Protein AF-W4V6W1-F1 (afdb_monomer)

Foldseek 3Di:
DDPVVVVVVLCQLVVVLVVCCPPVVCVVCNLLSNCLQADQCQPGDDRSDHHPSRDPSSVVSVVVVVQCVQQPDDPVDHHDDPVVD

Nearest PDB structures (foldseek):
  4me4-assembly1_B  TM=9.268E-01  e=1.887E-07  Persephonella marina EX-H1
  4r8z-assembly1_B  TM=9.370E-01  e=6.333E-05  Pseudomonas aeruginosa PAO1
  5z7c-assembly1_A  TM=7.867E-01  e=3.093E-02  Vibrio cholerae O1 biovar El Tor str. N16961

Mean predicted aligned error: 2.8 Å

Radius of gyration: 14.41 Å; Cα contacts (8 Å, |Δi|>4): 105; chains: 1; bounding box: 36×26×31 Å

Structure (mmCIF, N/CA/C/O backbone):
data_AF-W4V6W1-F1
#
_entry.id   AF-W4V6W1-F1
#
loop_
_atom_site.group_PDB
_atom_site.id
_atom_site.type_symbol
_atom_site.label_atom_id
_atom_site.label_alt_id
_atom_site.label_comp_id
_atom_site.label_asym_id
_atom_site.label_entity_id
_atom_site.label_seq_id
_atom_site.pdbx_PDB_ins_code
_atom_site.Cartn_x
_atom_site.Cartn_y
_atom_site.Cartn_z
_atom_site.occupancy
_atom_site.B_iso_or_equiv
_atom_site.auth_seq_id
_atom_site.auth_comp_id
_atom_site.auth_asym_id
_atom_site.auth_atom_id
_atom_site.pdbx_PDB_model_num
ATOM 1 N N . MET A 1 1 ? 17.651 5.998 1.975 1.00 80.62 1 MET A N 1
ATOM 2 C CA . MET A 1 1 ? 16.779 6.490 3.051 1.00 80.62 1 MET A CA 1
ATOM 3 C C . MET A 1 1 ? 17.254 5.901 4.354 1.00 80.62 1 MET A C 1
ATOM 5 O O . MET A 1 1 ? 17.668 4.745 4.354 1.00 80.62 1 MET A O 1
ATOM 9 N N . THR A 1 2 ? 17.217 6.685 5.420 1.00 96.00 2 THR A N 1
ATOM 10 C CA . THR A 1 2 ? 17.406 6.191 6.785 1.00 96.00 2 THR A CA 1
ATOM 11 C C . THR A 1 2 ? 16.142 5.473 7.270 1.00 96.00 2 THR A C 1
ATOM 13 O O . THR A 1 2 ? 15.064 5.620 6.685 1.00 96.00 2 THR A O 1
ATOM 16 N N . ASP A 1 3 ? 16.256 4.700 8.351 1.00 94.81 3 ASP A N 1
ATOM 17 C CA . ASP A 1 3 ? 15.098 4.031 8.960 1.00 94.81 3 ASP A CA 1
ATOM 18 C C . ASP A 1 3 ? 14.043 5.035 9.445 1.00 94.81 3 ASP A C 1
ATOM 20 O O . ASP A 1 3 ? 12.844 4.773 9.363 1.00 94.81 3 ASP A O 1
ATOM 24 N N . GLU A 1 4 ? 14.483 6.203 9.912 1.00 96.19 4 GLU A N 1
ATOM 25 C CA . GLU A 1 4 ? 13.611 7.284 10.366 1.00 96.19 4 GLU A CA 1
ATOM 26 C C . GLU A 1 4 ? 12.801 7.877 9.208 1.00 96.19 4 GLU A C 1
ATOM 28 O O . GLU A 1 4 ? 11.573 7.921 9.274 1.00 96.19 4 GLU A O 1
ATOM 33 N N . GLU A 1 5 ? 13.460 8.211 8.095 1.00 96.62 5 GLU A N 1
ATOM 34 C CA . GLU A 1 5 ? 12.782 8.667 6.875 1.00 96.62 5 GLU A CA 1
ATOM 35 C C . GLU A 1 5 ? 11.783 7.618 6.370 1.00 96.62 5 GLU A C 1
ATOM 37 O O . GLU A 1 5 ? 10.669 7.944 5.956 1.00 96.62 5 GLU A O 1
ATOM 42 N N . PHE A 1 6 ? 12.154 6.336 6.423 1.00 94.69 6 PHE A N 1
ATOM 43 C CA . PHE A 1 6 ? 11.277 5.254 5.986 1.00 94.69 6 PHE A CA 1
ATOM 44 C C . PHE A 1 6 ? 10.065 5.080 6.907 1.00 94.69 6 PHE A C 1
ATOM 46 O O . PHE A 1 6 ? 8.959 4.811 6.433 1.00 94.69 6 PHE A O 1
ATOM 53 N N . ASN A 1 7 ? 10.239 5.272 8.215 1.00 95.56 7 ASN A N 1
ATOM 54 C CA . ASN A 1 7 ? 9.139 5.272 9.175 1.00 95.56 7 ASN A CA 1
ATOM 55 C C . ASN A 1 7 ? 8.146 6.409 8.927 1.00 95.56 7 ASN A C 1
ATOM 57 O O . ASN A 1 7 ? 6.946 6.183 9.076 1.00 95.56 7 ASN A O 1
ATOM 61 N N . GLU A 1 8 ? 8.606 7.581 8.489 1.00 97.44 8 GLU A N 1
ATOM 62 C CA . GLU A 1 8 ? 7.712 8.671 8.088 1.00 97.44 8 GLU A CA 1
ATOM 63 C C . GLU A 1 8 ? 6.923 8.333 6.816 1.00 97.44 8 GLU A C 1
ATOM 65 O O . GLU A 1 8 ? 5.701 8.487 6.799 1.00 97.44 8 GLU A O 1
ATOM 70 N N . ILE A 1 9 ? 7.569 7.779 5.781 1.00 96.19 9 ILE A N 1
ATOM 71 C CA . ILE A 1 9 ? 6.865 7.377 4.548 1.00 96.19 9 ILE A CA 1
ATOM 72 C C . ILE A 1 9 ? 5.785 6.326 4.830 1.00 96.19 9 ILE A C 1
ATOM 74 O O . ILE A 1 9 ? 4.685 6.409 4.276 1.00 96.19 9 ILE A O 1
ATOM 78 N N . LYS A 1 10 ? 6.043 5.365 5.725 1.00 97.12 10 LYS A N 1
ATOM 79 C CA . LYS A 1 10 ? 5.071 4.318 6.093 1.00 97.12 10 LYS A CA 1
ATOM 80 C C . LYS A 1 10 ? 3.773 4.856 6.709 1.00 97.12 10 LYS A C 1
ATOM 82 O O . LYS A 1 10 ? 2.797 4.115 6.792 1.00 97.12 10 LYS A O 1
ATOM 87 N N . LYS A 1 11 ? 3.719 6.129 7.117 1.00 97.88 11 LYS A N 1
ATOM 88 C CA . LYS A 1 11 ? 2.501 6.757 7.657 1.00 97.88 11 LYS A CA 1
ATOM 89 C C . LYS A 1 11 ? 1.490 7.153 6.581 1.00 97.88 11 LYS A C 1
ATOM 91 O O . LYS A 1 11 ? 0.329 7.385 6.921 1.00 97.88 11 LYS A O 1
ATOM 96 N N . HIS A 1 12 ? 1.880 7.233 5.307 1.00 98.25 12 HIS A N 1
ATOM 97 C CA . HIS A 1 12 ? 0.998 7.766 4.265 1.00 98.25 12 HIS A CA 1
ATOM 98 C C . HIS A 1 12 ? -0.351 7.031 4.106 1.00 98.25 12 HIS A C 1
ATOM 100 O O . HIS A 1 12 ? -1.327 7.734 3.843 1.00 98.25 12 HIS A O 1
ATOM 106 N N . PRO A 1 13 ? -0.501 5.703 4.333 1.00 98.06 13 PRO A N 1
ATOM 107 C CA . PRO A 1 13 ? -1.816 5.063 4.249 1.00 98.06 13 PRO A CA 1
ATOM 108 C C . PRO A 1 13 ? -2.775 5.587 5.326 1.00 98.06 13 PRO A C 1
ATOM 110 O O . PRO A 1 13 ? -3.941 5.863 5.050 1.00 98.06 13 PRO A O 1
ATOM 113 N N . ILE A 1 14 ? -2.265 5.800 6.546 1.00 98.38 14 ILE A N 1
ATOM 114 C CA 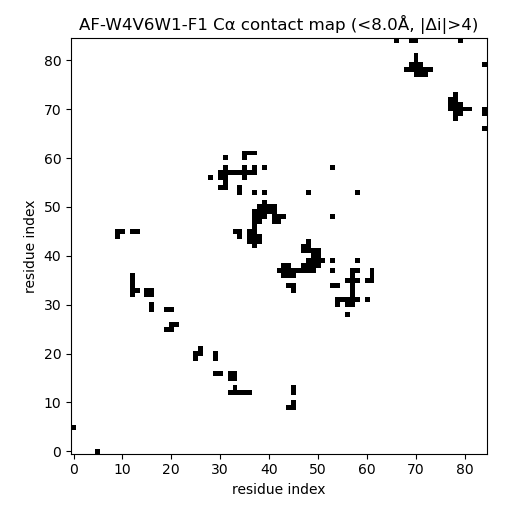. ILE A 1 14 ? -3.032 6.363 7.669 1.00 98.38 14 ILE A CA 1
ATOM 115 C C . ILE A 1 14 ? -3.383 7.828 7.395 1.00 98.38 14 ILE A C 1
ATOM 117 O O . ILE A 1 14 ? -4.509 8.258 7.645 1.00 98.38 14 ILE A O 1
ATOM 121 N N . ILE A 1 15 ? -2.428 8.606 6.882 1.00 98.50 15 ILE A N 1
ATOM 122 C CA . ILE A 1 15 ? -2.647 10.017 6.544 1.00 98.50 15 ILE A CA 1
ATOM 123 C C . ILE A 1 15 ? -3.721 10.135 5.455 1.00 98.50 15 ILE A C 1
ATOM 125 O O . ILE A 1 15 ? -4.683 10.879 5.633 1.00 98.50 15 ILE A O 1
ATOM 129 N N . ALA A 1 16 ? -3.614 9.355 4.375 1.00 97.81 16 ALA A N 1
ATOM 130 C CA . ALA A 1 16 ? -4.587 9.339 3.286 1.00 97.81 16 ALA A CA 1
ATOM 131 C C . ALA A 1 16 ? -5.983 8.922 3.767 1.00 97.81 16 ALA A C 1
ATOM 133 O O . ALA A 1 16 ? -6.964 9.591 3.448 1.00 97.81 16 ALA A O 1
ATOM 134 N N . TYR A 1 17 ? -6.080 7.880 4.599 1.00 98.06 17 TYR A N 1
ATOM 135 C CA . TYR A 1 17 ? -7.344 7.498 5.228 1.00 98.06 17 TYR A CA 1
ATOM 136 C C . TYR A 1 17 ? -7.961 8.667 6.005 1.00 98.06 17 TYR A C 1
ATOM 138 O O . TYR A 1 17 ? -9.136 8.975 5.828 1.00 98.06 17 TYR A O 1
ATOM 146 N N . ASN A 1 18 ? -7.174 9.361 6.831 1.00 98.00 18 ASN A N 1
ATOM 147 C CA . ASN A 1 18 ? -7.673 10.476 7.636 1.00 98.00 18 ASN A CA 1
ATOM 148 C C . ASN A 1 18 ? -8.119 11.683 6.806 1.00 98.00 18 ASN A C 1
ATOM 150 O O . ASN A 1 18 ? -9.051 12.364 7.221 1.00 98.00 18 ASN A O 1
ATOM 154 N N . ILE A 1 19 ? -7.484 11.931 5.659 1.00 98.00 19 ILE A N 1
ATOM 155 C CA . ILE A 1 19 ? -7.890 12.983 4.718 1.00 98.00 19 ILE A CA 1
ATOM 156 C C . ILE A 1 19 ? -9.212 12.617 4.028 1.00 98.00 19 ILE A C 1
ATOM 158 O O . ILE A 1 19 ? -10.053 13.482 3.802 1.00 98.00 19 ILE A O 1
ATOM 162 N N . LEU A 1 20 ? -9.398 11.341 3.679 1.00 97.88 20 LEU A N 1
ATOM 163 C CA . LEU A 1 20 ? -10.477 10.901 2.790 1.00 97.88 20 LEU A CA 1
ATOM 164 C C . LEU A 1 20 ? -11.698 10.327 3.518 1.00 97.88 20 LEU A C 1
ATOM 166 O O . LEU A 1 20 ? -12.741 10.160 2.889 1.00 97.88 20 LEU A O 1
ATOM 170 N N . LYS A 1 21 ? -11.603 10.020 4.818 1.00 97.31 21 LYS A N 1
ATOM 171 C CA . LYS A 1 21 ? -12.659 9.308 5.564 1.00 97.31 21 LYS A CA 1
ATOM 172 C C . LYS A 1 21 ? -14.025 9.999 5.564 1.00 97.31 21 LYS A C 1
ATOM 174 O O . LYS A 1 21 ? -15.043 9.317 5.652 1.00 97.31 21 LYS A O 1
ATOM 179 N N . ASP A 1 22 ? -14.039 11.324 5.440 1.00 97.50 22 ASP A N 1
ATOM 180 C CA . ASP A 1 22 ? -15.259 12.137 5.461 1.00 97.50 22 ASP A CA 1
ATOM 181 C C . ASP A 1 22 ? -15.859 12.342 4.053 1.00 97.50 22 ASP A C 1
ATOM 183 O O . ASP A 1 22 ? -16.911 12.959 3.896 1.00 97.50 22 ASP A O 1
ATOM 187 N N . VAL A 1 23 ? -15.223 11.796 3.009 1.00 97.88 23 VAL A N 1
ATOM 188 C CA . VAL A 1 23 ? -15.703 11.857 1.625 1.00 97.88 23 VAL A CA 1
ATOM 189 C C . VAL A 1 23 ? -16.629 10.672 1.345 1.00 97.88 23 VAL A C 1
ATOM 191 O O . VAL A 1 23 ? -16.181 9.539 1.169 1.00 97.88 23 VAL A O 1
ATOM 194 N N . GLU A 1 24 ? -17.936 10.936 1.264 1.00 96.44 24 GLU A N 1
ATOM 195 C CA . GLU A 1 24 ? -18.983 9.901 1.206 1.00 96.44 24 GLU A CA 1
ATOM 196 C C . GLU A 1 24 ? -18.742 8.836 0.126 1.00 96.44 24 GLU A C 1
ATOM 198 O O . GLU A 1 24 ? -18.793 7.638 0.406 1.00 96.44 24 GLU A O 1
ATOM 203 N N . PHE A 1 25 ? -18.419 9.253 -1.102 1.00 96.44 25 PHE A N 1
ATOM 204 C CA . PHE A 1 25 ? -18.258 8.323 -2.224 1.00 96.44 25 PHE A CA 1
ATOM 205 C C . PHE A 1 25 ? -17.030 7.404 -2.088 1.00 96.44 25 PHE A C 1
ATOM 207 O O . PHE A 1 25 ? -16.961 6.376 -2.761 1.00 96.44 25 PHE A O 1
ATOM 214 N N . LEU A 1 26 ? -16.071 7.745 -1.218 1.00 95.88 26 LEU A N 1
ATOM 215 C CA . LEU A 1 26 ? -14.849 6.967 -1.000 1.00 95.88 26 LEU A CA 1
ATOM 216 C C . LEU A 1 26 ? -14.966 5.953 0.136 1.00 95.88 26 LEU A C 1
ATOM 218 O O . LEU A 1 26 ? -14.100 5.084 0.239 1.00 95.88 26 LEU A O 1
ATOM 222 N N . LYS A 1 27 ? -16.025 6.003 0.957 1.00 94.25 27 LYS A N 1
ATOM 223 C CA . LYS A 1 27 ? -16.156 5.179 2.173 1.00 94.25 27 LYS A CA 1
ATOM 224 C C . LYS A 1 27 ? -15.883 3.692 1.949 1.00 94.25 27 LYS A C 1
ATOM 226 O O . LYS A 1 27 ? -15.169 3.072 2.734 1.00 94.25 27 LYS A O 1
ATOM 231 N N . ASN A 1 28 ? -16.383 3.135 0.848 1.00 93.56 28 ASN A N 1
ATOM 232 C CA . ASN A 1 28 ? -16.217 1.714 0.525 1.00 93.56 28 ASN A CA 1
ATOM 233 C C . ASN A 1 28 ? -14.772 1.329 0.155 1.00 93.56 28 ASN A C 1
ATOM 235 O O . ASN A 1 28 ? -14.396 0.166 0.287 1.00 93.56 28 ASN A O 1
ATOM 239 N N . GLY A 1 29 ? -13.960 2.289 -0.299 1.00 95.75 29 GLY A N 1
ATOM 240 C CA . GLY A 1 29 ? -12.567 2.086 -0.701 1.00 95.75 29 GLY A CA 1
ATOM 241 C C . GLY A 1 29 ? -11.539 2.396 0.390 1.00 95.75 29 GLY A C 1
ATOM 242 O O . GLY A 1 29 ? -10.368 2.060 0.225 1.00 95.75 29 GLY A O 1
ATOM 243 N N . LEU A 1 30 ? -11.949 2.994 1.515 1.00 97.56 30 LEU A N 1
ATOM 244 C CA . LEU A 1 30 ? -11.024 3.479 2.548 1.00 97.56 30 LEU A CA 1
ATOM 245 C C . LEU A 1 30 ? -10.122 2.382 3.124 1.00 97.56 30 LEU A C 1
ATOM 247 O O . LEU A 1 30 ? -8.935 2.618 3.329 1.00 97.56 30 LEU A O 1
ATOM 251 N N . ASN A 1 31 ? -10.647 1.171 3.333 1.00 97.44 31 ASN A N 1
ATOM 252 C CA . ASN A 1 31 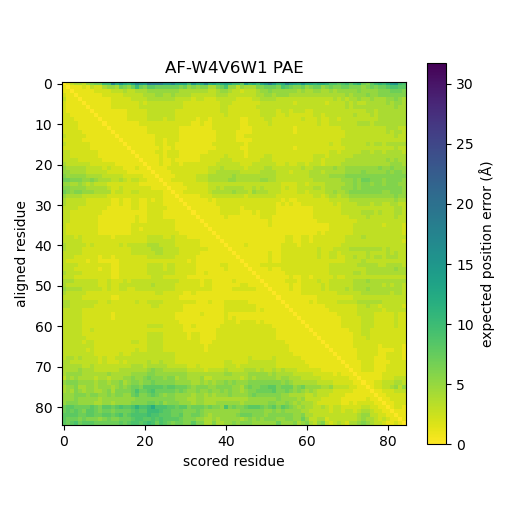? -9.828 0.043 3.792 1.00 97.44 31 ASN A CA 1
ATOM 253 C C . ASN A 1 31 ? -8.803 -0.396 2.738 1.00 97.44 31 ASN A C 1
ATOM 255 O O . ASN A 1 31 ? -7.717 -0.836 3.103 1.00 97.44 31 ASN A O 1
ATOM 259 N N . GLY A 1 32 ? -9.123 -0.245 1.448 1.00 97.88 32 GLY A N 1
ATOM 260 C CA . GLY A 1 32 ? -8.170 -0.456 0.360 1.00 97.88 32 GLY A CA 1
ATOM 261 C C . GLY A 1 32 ? -6.989 0.500 0.486 1.00 97.88 32 GLY A C 1
ATOM 262 O O . GLY A 1 32 ? -5.847 0.065 0.571 1.00 97.88 32 GLY A O 1
ATOM 263 N N . ILE A 1 33 ? -7.282 1.794 0.626 1.00 97.62 33 ILE A N 1
ATOM 264 C CA . ILE A 1 33 ? -6.281 2.854 0.808 1.00 97.62 33 ILE A CA 1
ATOM 265 C C . ILE A 1 33 ? -5.459 2.635 2.082 1.00 97.62 33 ILE A C 1
ATOM 267 O O . ILE A 1 33 ? -4.241 2.757 2.058 1.00 97.62 33 ILE A O 1
ATOM 271 N N . LEU A 1 34 ? -6.090 2.285 3.199 1.00 98.31 34 LEU A N 1
ATOM 272 C CA . LEU A 1 34 ? -5.392 2.130 4.474 1.00 98.31 34 LEU A CA 1
ATOM 273 C C . LEU A 1 34 ? -4.461 0.908 4.502 1.00 98.31 34 LEU A C 1
ATOM 275 O O . LEU A 1 34 ? -3.434 0.941 5.175 1.00 98.31 34 LEU A O 1
ATOM 279 N N . GLN A 1 35 ? -4.819 -0.164 3.791 1.00 98.50 35 GLN A N 1
ATOM 280 C CA . GLN A 1 35 ? -4.161 -1.468 3.906 1.00 98.50 35 GLN A CA 1
ATOM 281 C C . GLN A 1 35 ? -3.377 -1.883 2.650 1.00 98.50 35 GLN A C 1
ATOM 283 O O . GLN A 1 35 ? -2.857 -2.991 2.622 1.00 98.50 35 GLN A O 1
ATOM 288 N N . HIS A 1 36 ? -3.282 -1.064 1.594 1.00 98.12 36 HIS A N 1
ATOM 289 C CA . HIS A 1 36 ? -2.646 -1.478 0.325 1.00 98.12 36 HIS A CA 1
ATOM 290 C C . HIS A 1 36 ? -1.149 -1.828 0.428 1.00 98.12 36 HIS A C 1
ATOM 292 O O . HIS A 1 36 ? -0.626 -2.483 -0.469 1.00 98.12 36 HIS A O 1
ATOM 298 N N . HIS A 1 37 ? -0.471 -1.448 1.516 1.00 98.25 37 HIS A N 1
ATOM 299 C CA . HIS A 1 37 ? 0.898 -1.876 1.825 1.00 98.25 37 HIS A CA 1
ATOM 300 C C . HIS A 1 37 ? 0.987 -2.994 2.876 1.00 98.25 37 HIS A C 1
ATOM 302 O O . HIS A 1 37 ? 2.085 -3.391 3.286 1.00 98.25 37 HIS A O 1
ATOM 308 N N . GLU A 1 38 ? -0.152 -3.551 3.290 1.00 98.44 38 GLU A N 1
ATOM 309 C CA . GLU A 1 38 ? -0.167 -4.811 4.016 1.00 98.44 38 GLU A CA 1
ATOM 310 C C . GLU A 1 38 ? 0.278 -5.944 3.095 1.00 98.44 38 GLU A C 1
ATOM 312 O O . GLU A 1 38 ? -0.095 -6.025 1.924 1.00 98.44 38 GLU A O 1
ATOM 317 N N . ARG A 1 39 ? 1.079 -6.855 3.641 1.00 98.12 39 ARG A N 1
ATOM 318 C CA . ARG A 1 39 ? 1.616 -7.992 2.898 1.00 98.12 39 ARG A CA 1
ATOM 319 C C . ARG A 1 39 ? 0.912 -9.253 3.345 1.00 98.12 39 ARG A C 1
ATOM 321 O O . ARG A 1 39 ? 0.715 -9.464 4.535 1.00 98.12 39 ARG A O 1
ATOM 328 N N . TYR A 1 40 ? 0.622 -10.148 2.405 1.00 97.69 40 TYR A N 1
ATOM 329 C CA . TYR A 1 40 ? -0.079 -11.402 2.701 1.00 97.69 40 TYR A CA 1
ATOM 330 C C . TYR A 1 40 ? 0.624 -12.259 3.775 1.00 97.69 40 TYR A C 1
ATOM 332 O O . TYR A 1 40 ? -0.032 -13.029 4.478 1.00 97.69 40 TYR A O 1
ATOM 340 N N . ASP A 1 41 ? 1.944 -12.103 3.928 1.00 98.12 41 ASP A N 1
ATOM 341 C CA . ASP A 1 41 ? 2.780 -12.775 4.927 1.00 98.12 41 ASP A CA 1
ATOM 342 C C . ASP A 1 41 ? 2.761 -12.131 6.332 1.00 98.12 41 ASP A C 1
ATOM 344 O O . ASP A 1 41 ? 3.323 -12.718 7.259 1.00 98.12 41 ASP A O 1
ATOM 348 N N . GLY A 1 42 ? 2.101 -10.982 6.512 1.00 98.00 42 GLY A N 1
ATOM 349 C CA . GLY A 1 42 ? 2.033 -10.232 7.772 1.00 98.00 42 GLY A CA 1
ATOM 350 C C . GLY A 1 42 ? 3.221 -9.299 8.026 1.00 98.00 42 GLY A C 1
ATOM 351 O O . GLY A 1 42 ? 3.337 -8.741 9.110 1.00 98.00 42 GLY A O 1
ATOM 352 N N . LYS A 1 43 ? 4.128 -9.117 7.055 1.00 97.88 43 LYS A N 1
ATOM 353 C CA . LYS A 1 43 ? 5.297 -8.220 7.188 1.00 97.88 43 LYS A CA 1
ATOM 354 C C . LYS A 1 43 ? 5.044 -6.807 6.654 1.00 97.88 43 LYS A C 1
ATOM 356 O O . LYS A 1 43 ? 5.992 -6.055 6.427 1.00 97.88 43 LYS A O 1
ATOM 361 N N . GLY A 1 44 ? 3.789 -6.497 6.344 1.00 97.44 44 GLY A N 1
ATOM 362 C CA . GLY A 1 44 ? 3.374 -5.202 5.824 1.00 97.44 44 GLY A CA 1
ATOM 363 C C . GLY A 1 44 ? 3.146 -4.172 6.923 1.00 97.44 44 GLY A C 1
ATOM 364 O O . GLY A 1 44 ? 3.522 -4.365 8.078 1.00 97.44 44 GLY A O 1
ATOM 365 N N . TYR A 1 45 ? 2.557 -3.052 6.528 1.00 98.19 45 TYR A N 1
ATOM 366 C CA . TYR A 1 45 ? 2.208 -1.943 7.408 1.00 98.19 45 TYR A CA 1
ATOM 367 C C . TYR A 1 45 ? 0.862 -1.345 6.954 1.00 98.19 45 TYR A C 1
ATOM 369 O O . TYR A 1 45 ? 0.497 -1.508 5.786 1.00 98.19 45 TYR A O 1
ATOM 377 N N . PRO A 1 46 ? 0.118 -0.640 7.827 1.00 97.56 46 PRO A N 1
ATOM 378 C CA . PRO A 1 46 ? 0.514 -0.166 9.158 1.00 97.56 46 PRO A CA 1
ATOM 379 C C . PRO A 1 46 ?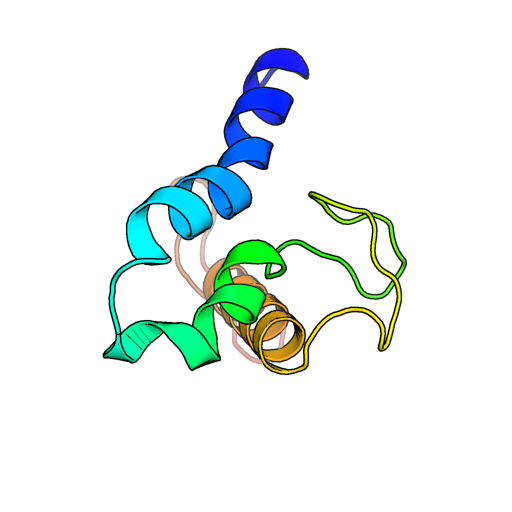 0.286 -1.135 10.328 1.00 97.56 46 PRO A C 1
ATOM 381 O O . PRO A 1 46 ? 0.841 -0.900 11.399 1.00 97.56 46 PRO A O 1
ATOM 384 N N . TYR A 1 47 ? -0.514 -2.186 10.165 1.00 97.88 47 TYR A N 1
ATOM 385 C CA . TYR A 1 47 ? -0.975 -3.041 11.263 1.00 97.88 47 TYR A CA 1
ATOM 386 C C . TYR A 1 47 ? -0.356 -4.444 11.258 1.00 97.88 47 TYR A C 1
ATOM 388 O O . TYR A 1 47 ? -0.441 -5.134 12.272 1.00 97.88 47 TYR A O 1
ATOM 396 N N . GLY A 1 48 ? 0.268 -4.870 10.156 1.00 97.81 48 GLY A N 1
ATOM 397 C CA . GLY A 1 48 ? 0.863 -6.204 10.041 1.00 97.81 48 GLY A CA 1
ATOM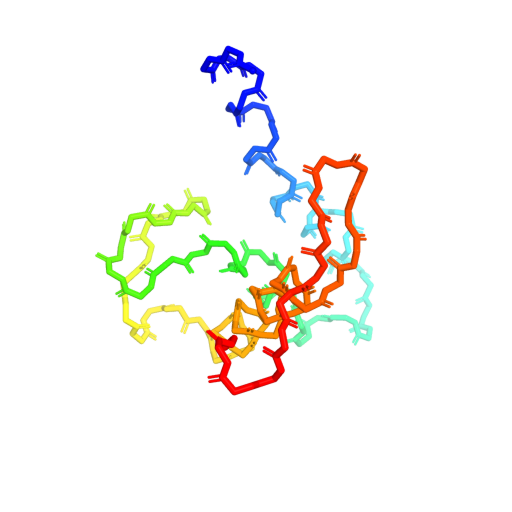 398 C C . GLY A 1 48 ? -0.190 -7.302 9.875 1.00 97.81 48 GLY A C 1
ATOM 399 O O . GLY A 1 48 ? -0.022 -8.413 10.379 1.00 97.81 48 GLY A O 1
ATOM 400 N N . LEU A 1 49 ? -1.295 -6.983 9.194 1.00 98.44 49 LEU A N 1
ATOM 401 C CA . LEU A 1 49 ? -2.392 -7.919 8.932 1.00 98.44 49 LEU A CA 1
ATOM 402 C C . LEU A 1 49 ? -1.920 -9.064 8.037 1.00 98.44 49 LEU A C 1
ATOM 404 O O . LEU A 1 49 ? -1.121 -8.864 7.121 1.00 98.44 49 LEU A O 1
ATOM 408 N N . LYS A 1 50 ? -2.461 -10.267 8.248 1.00 98.56 50 LYS A N 1
ATOM 409 C CA . LYS A 1 50 ? -2.042 -11.465 7.524 1.00 98.56 50 LYS A CA 1
ATOM 410 C C . LYS A 1 50 ? -3.173 -12.089 6.714 1.00 98.56 50 LYS A C 1
ATOM 412 O O . LYS A 1 50 ? -4.312 -12.251 7.152 1.00 98.56 50 LYS A O 1
ATOM 417 N N . GLY A 1 51 ? -2.835 -12.524 5.502 1.00 98.00 51 GLY A N 1
ATOM 418 C CA . GLY A 1 51 ? -3.732 -13.288 4.644 1.00 98.00 51 GLY A CA 1
ATOM 419 C C . GLY A 1 51 ? -5.075 -12.595 4.390 1.00 98.00 51 GLY A C 1
ATOM 420 O O . GLY A 1 51 ? -5.151 -11.591 3.686 1.00 98.00 51 GLY A O 1
ATOM 421 N N . LYS A 1 52 ? -6.158 -13.173 4.921 1.00 98.00 52 LYS A N 1
ATOM 422 C CA . LYS A 1 52 ? -7.534 -12.691 4.702 1.00 98.00 52 LYS A CA 1
ATOM 423 C C . LYS A 1 52 ? -7.987 -11.617 5.694 1.00 98.00 52 LYS A C 1
ATOM 425 O O . LYS A 1 52 ? -9.077 -11.086 5.510 1.00 98.00 52 LYS A O 1
ATOM 430 N N . GLU A 1 53 ? -7.168 -11.280 6.690 1.00 98.31 53 GLU A N 1
ATOM 431 C CA . GLU A 1 53 ? -7.391 -10.106 7.546 1.00 98.31 53 GLU A CA 1
ATOM 432 C C . GLU A 1 53 ? -7.261 -8.804 6.738 1.00 98.31 53 GLU A C 1
ATOM 434 O O . GLU A 1 53 ? -7.901 -7.802 7.048 1.00 98.31 53 GLU A O 1
ATOM 439 N N . ILE A 1 54 ? -6.486 -8.847 5.649 1.00 98.56 54 ILE A N 1
ATOM 440 C CA . ILE A 1 54 ? -6.365 -7.764 4.676 1.00 98.56 54 ILE A CA 1
ATOM 441 C C . ILE A 1 54 ? -7.623 -7.737 3.802 1.00 98.56 54 ILE A C 1
ATOM 443 O O . ILE A 1 54 ? -7.989 -8.739 3.160 1.00 98.56 54 ILE A O 1
ATOM 447 N N . CYS A 1 55 ? -8.273 -6.576 3.721 1.00 98.00 55 CYS A N 1
ATOM 448 C CA . CYS A 1 55 ? -9.461 -6.416 2.897 1.00 98.00 55 CYS A CA 1
ATOM 449 C C . CYS A 1 55 ? -9.159 -6.742 1.424 1.00 98.00 55 CYS A C 1
ATOM 451 O O . CYS A 1 55 ? -8.033 -6.613 0.936 1.00 98.00 55 CYS A O 1
ATOM 453 N N . ILE A 1 56 ? -10.175 -7.210 0.698 1.00 97.69 56 ILE A N 1
ATOM 454 C CA . ILE A 1 56 ? -9.987 -7.656 -0.687 1.00 97.69 56 ILE A CA 1
ATOM 455 C C . ILE A 1 56 ? -9.492 -6.525 -1.599 1.00 97.69 56 ILE A C 1
ATOM 457 O O . ILE A 1 56 ? -8.623 -6.764 -2.433 1.00 97.69 56 ILE A O 1
ATOM 461 N N . PHE A 1 57 ? -9.969 -5.294 -1.392 1.00 97.50 57 PHE A N 1
ATOM 462 C CA . PHE A 1 57 ? -9.545 -4.137 -2.180 1.00 97.50 57 PHE A CA 1
ATOM 463 C C . PHE A 1 57 ? -8.054 -3.845 -2.017 1.00 97.50 57 PHE A C 1
ATOM 465 O O . PHE A 1 57 ? -7.368 -3.656 -3.013 1.00 97.50 57 PHE A O 1
ATOM 472 N N . ALA A 1 58 ? -7.529 -3.901 -0.792 1.00 98.00 58 ALA A N 1
ATOM 473 C CA . ALA A 1 58 ? -6.106 -3.701 -0.538 1.00 98.00 58 ALA A CA 1
ATOM 474 C C . ALA A 1 58 ? -5.238 -4.791 -1.171 1.00 98.00 58 ALA A C 1
ATOM 476 O O . ALA A 1 58 ? -4.198 -4.486 -1.744 1.00 98.00 58 ALA A O 1
ATOM 477 N N . ARG A 1 59 ? -5.682 -6.055 -1.142 1.00 98.06 59 ARG A N 1
ATOM 478 C CA . ARG A 1 59 ? -4.962 -7.150 -1.814 1.00 98.06 59 ARG A CA 1
ATOM 479 C C . ARG A 1 59 ? -4.913 -6.967 -3.330 1.00 98.06 59 ARG A C 1
ATOM 481 O O . ARG A 1 59 ? -3.878 -7.233 -3.927 1.00 98.06 59 ARG A O 1
ATOM 488 N N . I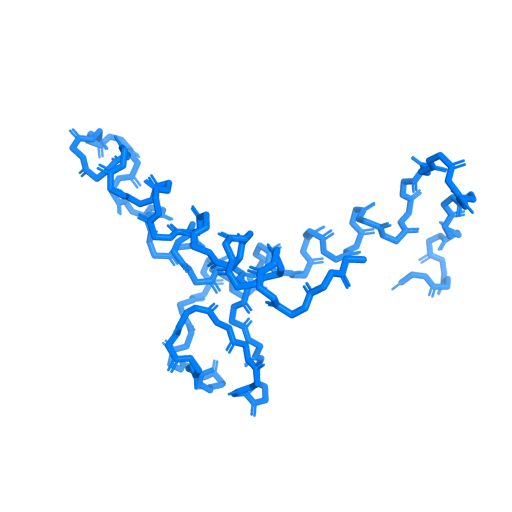LE A 1 60 ? -6.001 -6.494 -3.940 1.00 97.75 60 ILE A N 1
ATOM 489 C CA . ILE A 1 60 ? -6.035 -6.167 -5.374 1.00 97.75 60 ILE A CA 1
ATOM 490 C C . ILE A 1 60 ? -5.109 -4.979 -5.670 1.00 97.75 60 ILE A C 1
ATOM 492 O O . ILE A 1 60 ? -4.284 -5.066 -6.575 1.00 97.75 60 ILE A O 1
ATOM 496 N N . MET A 1 61 ? -5.204 -3.899 -4.886 1.00 97.38 61 MET A N 1
ATOM 497 C CA . MET A 1 61 ? -4.366 -2.707 -5.050 1.00 97.38 61 MET A CA 1
ATOM 498 C C . MET A 1 61 ? -2.878 -3.020 -4.897 1.00 97.38 61 MET A C 1
ATOM 500 O O . MET A 1 61 ? -2.097 -2.557 -5.711 1.00 97.38 61 MET A O 1
ATOM 504 N N . CYS A 1 62 ? -2.488 -3.834 -3.914 1.00 97.25 62 CYS A N 1
ATOM 505 C CA . CYS A 1 62 ? -1.095 -4.230 -3.707 1.00 97.25 62 CYS A CA 1
ATOM 506 C C . CYS A 1 62 ? -0.508 -4.931 -4.941 1.00 97.25 62 CYS A C 1
ATOM 508 O O . CYS A 1 62 ? 0.639 -4.678 -5.299 1.00 97.25 62 CYS A O 1
ATOM 510 N N . VAL A 1 63 ? -1.281 -5.808 -5.590 1.00 97.25 63 VAL A N 1
ATOM 511 C CA . VAL A 1 63 ? -0.838 -6.494 -6.813 1.00 97.25 63 VAL A CA 1
ATOM 512 C C . VAL A 1 63 ? -0.750 -5.511 -7.978 1.00 97.25 63 VAL A C 1
ATOM 514 O O . VAL A 1 63 ? 0.251 -5.504 -8.685 1.00 97.25 63 VAL A O 1
ATOM 517 N N . ALA A 1 64 ? -1.764 -4.661 -8.153 1.00 97.75 64 ALA A N 1
ATOM 518 C CA . ALA A 1 64 ? -1.781 -3.659 -9.216 1.00 97.75 64 ALA A CA 1
ATOM 519 C C . ALA A 1 64 ? -0.629 -2.644 -9.082 1.00 97.75 64 ALA A C 1
ATOM 521 O O . ALA A 1 64 ? 0.048 -2.365 -10.066 1.00 97.75 64 ALA A O 1
ATOM 522 N N . ASP A 1 65 ? -0.375 -2.145 -7.870 1.00 96.81 65 ASP A N 1
ATOM 523 C CA . ASP A 1 65 ? 0.703 -1.198 -7.559 1.00 96.81 65 ASP A CA 1
ATOM 524 C C . ASP A 1 65 ? 2.085 -1.829 -7.771 1.00 96.81 65 ASP A C 1
ATOM 526 O O . ASP A 1 65 ? 2.957 -1.232 -8.398 1.00 96.81 65 ASP A O 1
ATOM 530 N N . ALA A 1 66 ? 2.277 -3.075 -7.323 1.00 95.81 66 ALA A N 1
ATOM 531 C CA . ALA A 1 66 ? 3.523 -3.800 -7.555 1.00 95.81 66 ALA A CA 1
ATOM 532 C C . ALA A 1 66 ? 3.774 -4.038 -9.050 1.00 95.81 66 ALA A C 1
ATOM 534 O O . ALA A 1 66 ? 4.891 -3.821 -9.518 1.00 95.81 66 ALA A O 1
ATOM 535 N N . PHE A 1 67 ? 2.748 -4.452 -9.796 1.00 97.12 67 PHE A N 1
ATOM 536 C CA . PHE A 1 67 ? 2.857 -4.677 -11.233 1.00 97.12 67 PHE A CA 1
ATOM 537 C C . PHE A 1 67 ? 3.208 -3.384 -11.976 1.00 97.12 67 PHE A C 1
ATOM 539 O O . PHE A 1 67 ? 4.220 -3.348 -12.672 1.00 97.12 67 PHE A O 1
ATOM 546 N N . ASP A 1 68 ? 2.467 -2.295 -11.741 1.00 97.44 68 ASP A N 1
ATOM 547 C CA . AS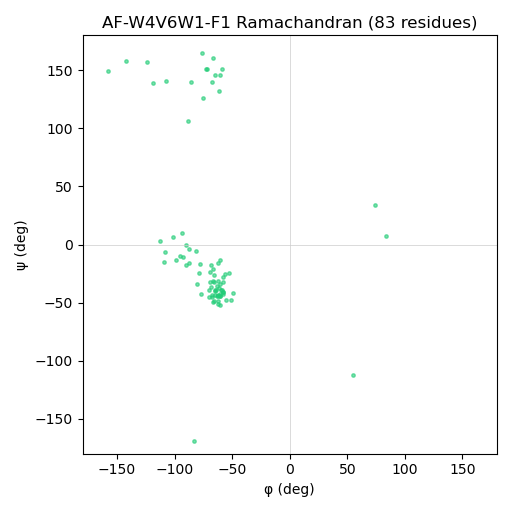P A 1 68 ? 2.767 -0.988 -12.339 1.00 97.44 68 ASP A CA 1
ATOM 548 C C . ASP A 1 68 ? 4.183 -0.515 -11.977 1.00 97.44 68 ASP A C 1
ATOM 550 O O . ASP A 1 68 ? 4.952 -0.069 -12.832 1.00 97.44 68 ASP A O 1
ATOM 554 N N . ALA A 1 69 ? 4.589 -0.698 -10.718 1.00 95.69 69 ALA A N 1
ATOM 555 C CA . ALA A 1 69 ? 5.933 -0.368 -10.277 1.00 95.69 69 ALA A CA 1
ATOM 556 C C . ALA A 1 69 ? 7.024 -1.179 -10.988 1.00 95.69 69 ALA A C 1
ATOM 558 O O . ALA A 1 69 ? 8.135 -0.659 -11.142 1.00 95.69 69 ALA A O 1
ATOM 559 N N . MET A 1 70 ? 6.741 -2.428 -11.376 1.00 96.69 70 MET A N 1
ATOM 560 C CA . MET A 1 70 ? 7.644 -3.315 -12.112 1.00 96.69 70 MET A CA 1
ATOM 561 C C . MET A 1 70 ? 7.737 -2.968 -13.593 1.00 96.69 70 MET A C 1
ATOM 563 O O . MET A 1 70 ? 8.854 -2.942 -14.109 1.00 96.69 70 MET A O 1
ATOM 567 N N . THR A 1 71 ? 6.618 -2.660 -14.245 1.00 97.62 71 THR A N 1
ATOM 568 C CA . THR A 1 71 ? 6.547 -2.451 -15.700 1.00 97.62 71 THR A CA 1
ATOM 569 C C . THR A 1 71 ? 6.785 -1.008 -16.137 1.00 97.62 71 THR A C 1
ATOM 571 O O . THR A 1 71 ? 7.082 -0.766 -17.304 1.00 97.62 71 THR A O 1
ATOM 574 N N . SER A 1 72 ? 6.678 -0.037 -15.230 1.00 97.19 72 SER A N 1
ATOM 575 C CA . SER A 1 72 ? 6.897 1.377 -15.547 1.00 97.19 72 SER A CA 1
ATOM 576 C C . SER A 1 72 ? 8.372 1.781 -15.461 1.00 97.19 72 SER A C 1
ATOM 578 O O . SER A 1 72 ? 9.096 1.405 -14.534 1.00 97.19 72 SER A O 1
ATOM 580 N N . ASP A 1 73 ? 8.811 2.615 -16.408 1.00 97.56 73 ASP A N 1
ATOM 581 C CA . ASP A 1 73 ? 10.124 3.262 -16.363 1.00 97.56 73 ASP A CA 1
ATOM 582 C C . ASP A 1 73 ? 10.240 4.156 -15.119 1.00 97.56 73 ASP A C 1
ATOM 584 O O . ASP A 1 73 ? 9.375 4.985 -14.832 1.00 97.56 73 ASP A O 1
ATOM 588 N N . ARG A 1 74 ? 11.349 4.022 -14.386 1.00 95.88 74 ARG A N 1
ATOM 589 C CA . ARG A 1 74 ? 11.682 4.858 -13.225 1.00 95.88 74 ARG A CA 1
ATOM 590 C C . ARG A 1 74 ? 13.047 5.514 -13.437 1.00 95.88 74 ARG A C 1
ATOM 592 O O . ARG A 1 74 ? 13.876 4.963 -14.157 1.00 95.88 74 ARG A O 1
ATOM 599 N N . PRO A 1 75 ? 13.354 6.648 -12.778 1.00 96.50 75 PRO A N 1
ATOM 600 C CA . PRO A 1 75 ? 14.620 7.362 -12.994 1.00 96.50 75 PRO A CA 1
ATOM 601 C C . PRO A 1 75 ? 15.892 6.504 -12.857 1.00 96.50 75 PRO A C 1
ATOM 603 O O . PRO A 1 75 ? 16.919 6.833 -13.439 1.00 96.50 75 PRO A O 1
ATOM 606 N N . TYR A 1 76 ? 15.824 5.407 -12.098 1.00 92.81 76 TYR A N 1
ATOM 607 C CA . TYR A 1 76 ? 16.941 4.505 -11.809 1.00 92.81 76 TYR A CA 1
ATOM 608 C C . TYR A 1 76 ? 16.866 3.135 -12.507 1.00 92.81 76 TYR A C 1
ATOM 610 O O . TYR A 1 76 ? 17.804 2.352 -12.374 1.00 92.81 76 TYR A O 1
ATOM 618 N N . ARG A 1 77 ? 15.774 2.798 -13.209 1.00 95.19 77 ARG A N 1
ATOM 619 C CA . ARG A 1 77 ? 15.651 1.527 -13.944 1.00 95.19 77 ARG A CA 1
ATOM 620 C C . ARG A 1 77 ? 14.607 1.607 -15.051 1.00 95.19 7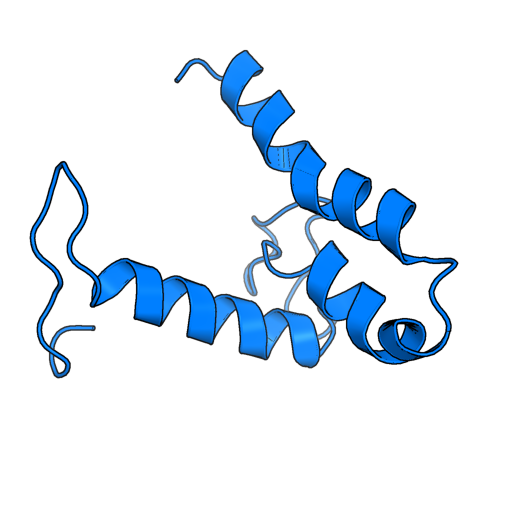7 ARG A C 1
ATOM 622 O O . ARG A 1 77 ? 13.589 2.276 -14.899 1.00 95.19 77 ARG A O 1
ATOM 6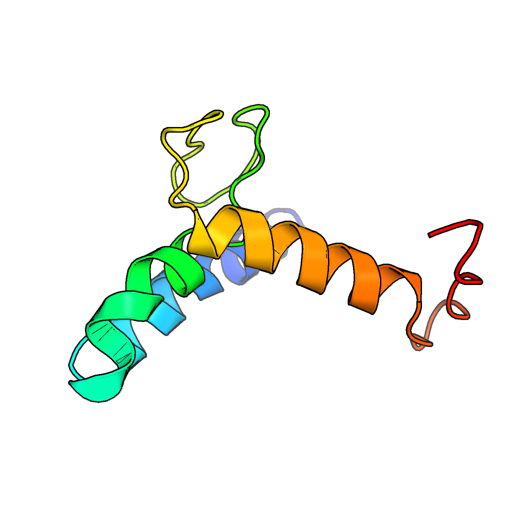29 N N . LYS A 1 78 ? 14.825 0.853 -16.123 1.00 97.00 78 LYS A N 1
ATOM 630 C CA . LYS A 1 78 ? 13.778 0.589 -17.111 1.00 97.00 78 LYS A CA 1
ATOM 631 C C . LYS A 1 78 ? 12.720 -0.358 -16.546 1.00 97.00 78 LYS A C 1
ATOM 633 O O . LYS A 1 78 ? 13.025 -1.167 -15.663 1.00 97.00 78 LYS A O 1
ATOM 638 N N . GLY A 1 79 ? 11.496 -0.215 -17.042 1.00 96.75 79 GLY A N 1
ATOM 639 C CA . GLY A 1 79 ? 10.401 -1.134 -16.764 1.00 96.75 79 GLY A CA 1
ATOM 640 C C . GLY A 1 79 ? 10.731 -2.551 -17.235 1.00 96.75 79 GLY A C 1
ATOM 641 O O . GLY A 1 79 ? 11.448 -2.738 -18.220 1.00 96.75 79 GLY A O 1
ATOM 642 N N . MET A 1 80 ? 10.238 -3.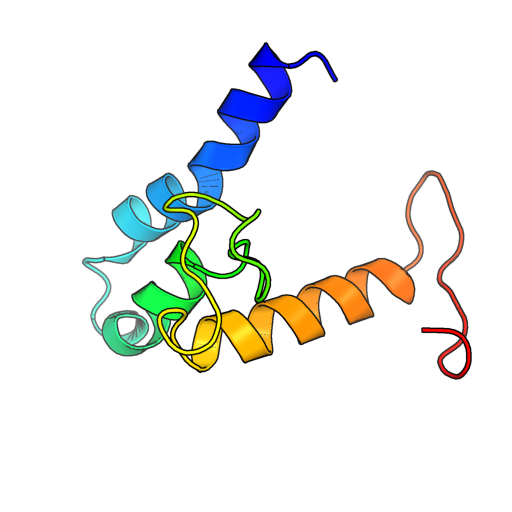545 -16.503 1.00 96.88 80 MET A N 1
ATOM 643 C CA . MET A 1 80 ? 10.297 -4.952 -16.897 1.00 96.88 80 MET A CA 1
ATOM 644 C C . MET A 1 80 ? 9.305 -5.217 -18.031 1.00 96.88 80 MET A C 1
ATOM 646 O O . MET A 1 80 ? 8.270 -4.556 -18.127 1.00 96.88 80 MET A O 1
ATOM 650 N N . ASP A 1 81 ? 9.613 -6.188 -18.886 1.00 96.06 81 ASP A N 1
ATOM 651 C CA . ASP A 1 81 ? 8.630 -6.710 -19.829 1.00 96.06 81 ASP A CA 1
ATOM 652 C C . ASP A 1 81 ? 7.502 -7.454 -19.088 1.00 96.06 81 ASP A C 1
ATOM 654 O O . ASP A 1 81 ? 7.651 -7.853 -17.932 1.00 96.06 81 ASP A O 1
ATOM 658 N N . MET A 1 82 ? 6.361 -7.632 -19.760 1.00 92.81 82 MET A N 1
ATOM 659 C CA . MET A 1 82 ? 5.175 -8.238 -19.145 1.00 92.81 82 MET A CA 1
ATOM 660 C C . MET A 1 82 ? 5.337 -9.717 -18.783 1.00 92.81 82 MET A C 1
ATOM 662 O O . MET A 1 82 ? 4.551 -10.208 -17.987 1.00 92.81 82 MET A O 1
ATOM 666 N N . GLU A 1 83 ? 6.278 -10.442 -19.390 1.00 94.31 83 GLU A N 1
ATOM 667 C CA . GLU A 1 83 ? 6.487 -11.860 -19.079 1.00 94.31 83 GLU A CA 1
ATOM 668 C C . GLU A 1 83 ? 7.324 -12.025 -17.805 1.00 94.31 83 GLU A C 1
ATOM 670 O O . GLU A 1 83 ? 7.095 -12.943 -17.020 1.00 94.31 83 GLU A O 1
ATOM 675 N N . SER A 1 84 ? 8.267 -11.108 -17.581 1.00 92.75 84 SER A N 1
ATOM 676 C CA . SER A 1 84 ? 9.116 -11.074 -16.390 1.00 92.75 84 SER A CA 1
ATOM 677 C C . SER A 1 84 ? 8.434 -10.480 -15.150 1.00 92.75 84 SER A C 1
ATOM 679 O O . SER A 1 84 ? 8.898 -10.738 -14.036 1.00 92.75 84 SER A O 1
ATOM 681 N N . ALA A 1 85 ? 7.421 -9.628 -15.336 1.00 87.25 85 ALA A N 1
ATOM 682 C CA . ALA A 1 85 ? 6.697 -8.922 -14.270 1.00 87.25 85 ALA A CA 1
ATOM 683 C C . ALA A 1 85 ? 5.617 -9.793 -13.606 1.00 87.25 85 ALA A C 1
ATOM 685 O O . ALA A 1 85 ? 5.558 -9.781 -12.354 1.00 87.25 85 ALA A O 1
#

Secondary structure (DSSP, 8-state):
--HHHHHHHTTHHHHHHHHHTT-GGGGGGHHHHHHTT--TBS--SSS--BGGGS-HHHHHHHHHHHHHHHHS-BTTBPPPPTTT-

Organism: NCBI:txid1294263

pLDDT: mean 96.76, std 2.46, range [80.62, 98.56]

Solvent-accessible surface area (backbone atoms only — not comparable to full-atom values): 4801 Å² total; per-residue (Å²): 131,54,73,65,61,49,58,57,60,62,42,48,31,60,52,50,33,68,73,42,65,83,40,76,94,44,55,90,48,39,58,22,55,35,35,28,59,40,30,64,86,29,82,28,37,80,81,36,42,43,55,81,72,44,50,69,57,8,57,52,46,34,52,53,51,51,45,51,64,40,46,42,71,48,102,88,44,77,36,43,56,85,87,81,94

Sequence (85 aa):
MTDEEFNEIKKHPIIAYNILKDVEFLKNGLNGILQHHERYDGKGYPYGLKGKEICIFARIMCVADAFDAMTSDRPYRKGMDMESA

InterPro domains:
  IPR003607 HD/PDEase domain [cd00077] (2-85)
  IPR037522 HD-GYP domain [PF13487] (2-85)
  IPR037522 HD-GYP domain [PS51832] (1-85)